Protein AF-A0A2X4TE76-F1 (afdb_monomer)

InterPro domains:
  IPR057338 Smf/DprA, SAM domain [PF25317] (1-65)

Foldseek 3Di:
DALLLQVVLLVQLPPDDDPLSVQLSVQVNPDPDDDLVSSVVSPDDSSSSCSSVPPDVVVVVVVVVVD

Organism: NCBI:txid59203

pLDDT: mean 89.33, std 5.67, range [60.62, 94.56]

Solvent-accessible surface area (backbone atoms only — not comparable to full-atom values): 3975 Å² total; per-residue (Å²): 122,53,67,67,55,52,52,54,32,52,61,68,43,48,101,62,60,71,66,63,41,52,52,28,49,59,55,55,64,73,42,90,68,87,50,66,66,59,35,40,75,47,68,38,51,75,69,43,34,47,47,39,70,63,58,52,66,67,60,52,52,52,53,62,73,77,106

Nearest PDB structures (foldseek):
  8cmr-assembly1_C  TM=3.176E-01  e=8.913E+00  Simkania negevensis Z

Radius of gyration: 11.12 Å; Cα contacts (8 Å, |Δi|>4): 50; chains: 1; bounding box: 27×21×25 Å

Mean predicted aligned error: 3.69 Å

Secondary structure (DSSP, 8-state):
--HHHHHHHHHHH-S--HHHHHHHHHHHHT-SS--HHHHHHTT--HHHHHHHHHS-HHHHHHHHHH-

Sequence (67 aa):
MTRTEIWLRLMYVGDLYGEAMLNMANSLICQPQINRAHLQDAGLTARQAERFLQLPVSVLEETLRLA

Structure (mmCIF, N/CA/C/O backbone):
data_AF-A0A2X4TE76-F1
#
_entry.id   AF-A0A2X4TE76-F1
#
loop_
_atom_site.group_PDB
_atom_site.id
_atom_site.type_symbol
_atom_site.label_atom_id
_atom_site.label_alt_id
_atom_site.label_comp_id
_atom_site.label_asym_id
_atom_site.label_entity_id
_atom_site.label_seq_id
_atom_site.pdbx_PDB_ins_code
_atom_site.Cartn_x
_atom_site.Cartn_y
_atom_site.Cartn_z
_atom_site.occupancy
_atom_site.B_iso_or_equiv
_atom_site.auth_seq_id
_atom_site.auth_comp_id
_atom_site.auth_asym_id
_atom_site.auth_atom_id
_atom_site.pdbx_PDB_model_num
ATOM 1 N N . MET A 1 1 ? 6.547 6.796 6.128 1.00 87.50 1 MET A N 1
ATOM 2 C CA . MET A 1 1 ? 6.524 6.799 4.648 1.00 87.50 1 MET A CA 1
ATOM 3 C C . MET A 1 1 ? 6.163 8.196 4.184 1.00 87.50 1 MET A C 1
ATOM 5 O O . MET A 1 1 ? 5.387 8.853 4.871 1.00 87.50 1 MET A O 1
ATOM 9 N N . THR A 1 2 ? 6.736 8.682 3.083 1.00 89.06 2 THR A N 1
ATOM 10 C CA . THR A 1 2 ? 6.385 10.016 2.555 1.00 89.06 2 THR A CA 1
ATOM 11 C C . THR A 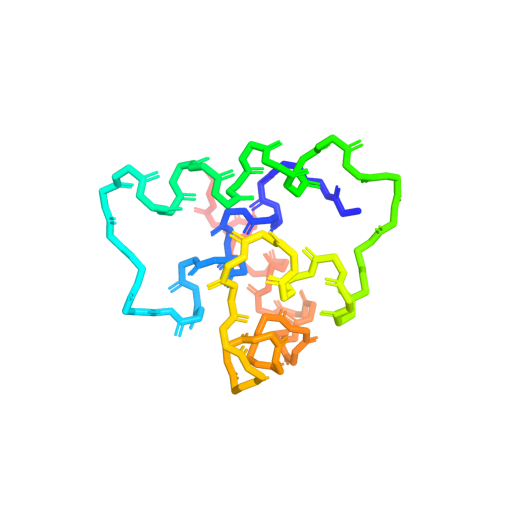1 2 ? 5.052 9.976 1.801 1.00 89.06 2 THR A C 1
ATOM 13 O O . THR A 1 2 ? 4.602 8.912 1.376 1.00 89.06 2 THR A O 1
ATOM 16 N N . ARG A 1 3 ? 4.415 11.139 1.588 1.00 90.62 3 ARG A N 1
ATOM 17 C CA . ARG A 1 3 ? 3.177 11.241 0.791 1.00 90.62 3 ARG A CA 1
ATOM 18 C C . ARG A 1 3 ? 3.345 10.620 -0.601 1.00 90.62 3 ARG A C 1
ATOM 20 O O . ARG A 1 3 ? 2.480 9.868 -1.037 1.00 90.62 3 ARG A O 1
ATOM 27 N N . THR A 1 4 ? 4.450 10.920 -1.280 1.00 90.88 4 THR A N 1
ATOM 28 C CA . THR A 1 4 ? 4.733 10.400 -2.624 1.00 90.88 4 THR A CA 1
ATOM 29 C C . THR A 1 4 ? 4.939 8.890 -2.605 1.00 90.88 4 THR A C 1
ATOM 31 O O . THR A 1 4 ? 4.383 8.191 -3.444 1.00 90.88 4 THR A O 1
ATOM 34 N N . GLU A 1 5 ? 5.658 8.365 -1.609 1.00 90.81 5 GLU A N 1
ATOM 35 C CA . GLU A 1 5 ? 5.852 6.922 -1.446 1.00 90.81 5 GLU A CA 1
ATOM 36 C C . GLU A 1 5 ? 4.518 6.178 -1.281 1.00 90.81 5 GLU A C 1
ATOM 38 O O . GLU A 1 5 ? 4.315 5.132 -1.895 1.00 90.81 5 GLU A O 1
ATOM 43 N N . ILE A 1 6 ? 3.586 6.731 -0.498 1.00 92.75 6 ILE A N 1
ATOM 44 C CA . ILE A 1 6 ? 2.248 6.153 -0.311 1.00 92.75 6 ILE A CA 1
ATOM 45 C C . ILE A 1 6 ? 1.506 6.086 -1.648 1.00 92.75 6 ILE A C 1
ATOM 47 O O . ILE A 1 6 ? 0.968 5.035 -1.991 1.00 92.75 6 ILE A O 1
ATOM 51 N N . TRP A 1 7 ? 1.519 7.167 -2.431 1.00 92.44 7 TRP A N 1
ATOM 52 C CA . TRP A 1 7 ? 0.888 7.190 -3.752 1.00 92.44 7 TRP A CA 1
ATOM 53 C C . TRP A 1 7 ? 1.498 6.171 -4.716 1.00 92.44 7 TRP A C 1
ATOM 55 O O . TRP A 1 7 ? 0.757 5.440 -5.370 1.00 92.44 7 TRP A O 1
ATOM 65 N N . LEU A 1 8 ? 2.827 6.066 -4.765 1.00 91.88 8 LEU A N 1
ATOM 66 C CA . LEU A 1 8 ? 3.519 5.076 -5.595 1.00 91.88 8 LEU A CA 1
ATOM 67 C C . LEU A 1 8 ? 3.148 3.642 -5.195 1.00 91.88 8 LEU A C 1
ATOM 69 O O . LEU A 1 8 ? 2.825 2.820 -6.053 1.00 91.88 8 LEU A O 1
ATOM 73 N N . ARG A 1 9 ? 3.124 3.350 -3.889 1.00 93.00 9 ARG A N 1
ATOM 74 C CA . ARG A 1 9 ? 2.704 2.041 -3.375 1.00 93.00 9 ARG A CA 1
ATOM 75 C C . ARG A 1 9 ? 1.240 1.740 -3.705 1.00 93.00 9 ARG A C 1
ATOM 77 O O . ARG A 1 9 ? 0.952 0.623 -4.121 1.00 93.00 9 ARG A O 1
ATOM 84 N N . LEU A 1 10 ? 0.325 2.707 -3.587 1.00 93.38 10 LEU A N 1
ATOM 85 C CA . LEU A 1 10 ? -1.086 2.525 -3.963 1.00 93.38 10 LEU A CA 1
ATOM 86 C C . LEU A 1 10 ? -1.258 2.279 -5.468 1.00 93.38 10 LEU A C 1
ATOM 88 O O . LEU A 1 10 ? -2.024 1.401 -5.853 1.00 93.38 10 LEU A O 1
ATOM 92 N N . MET A 1 11 ? -0.520 2.996 -6.320 1.00 90.94 11 MET A N 1
ATOM 93 C CA . MET A 1 11 ? -0.536 2.749 -7.768 1.00 90.94 11 MET A CA 1
ATOM 94 C C . MET A 1 11 ? -0.018 1.347 -8.110 1.00 90.94 11 MET A C 1
ATOM 96 O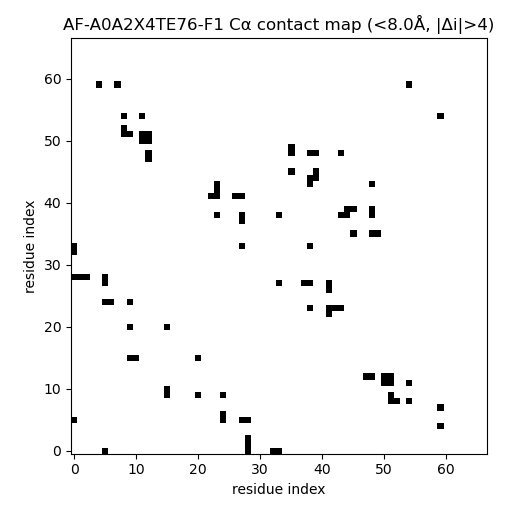 O . MET A 1 11 ? -0.576 0.679 -8.976 1.00 90.94 11 MET A O 1
ATOM 100 N N . TYR A 1 12 ? 1.002 0.868 -7.394 1.00 90.75 12 TYR A N 1
ATOM 101 C CA . TYR A 1 12 ? 1.559 -0.472 -7.590 1.00 90.75 12 TYR A CA 1
ATOM 102 C C . TYR A 1 12 ? 0.626 -1.611 -7.146 1.00 90.75 12 TYR A C 1
ATOM 104 O O . TYR A 1 12 ? 0.612 -2.691 -7.750 1.00 90.75 12 TYR A O 1
ATOM 112 N N . VAL A 1 13 ? -0.165 -1.388 -6.090 1.00 91.81 13 VAL A N 1
ATOM 113 C CA . VAL A 1 13 ? -1.196 -2.343 -5.651 1.00 91.81 13 VAL A CA 1
ATOM 114 C C . VAL A 1 13 ? -2.164 -2.652 -6.796 1.00 91.81 13 VAL A C 1
ATOM 116 O O . VAL A 1 13 ? -2.533 -3.816 -6.960 1.00 91.81 13 VAL A O 1
ATOM 119 N N . GLY A 1 14 ? -2.494 -1.651 -7.621 1.00 82.25 14 GLY A N 1
ATOM 120 C CA . GLY A 1 14 ? -3.434 -1.787 -8.731 1.00 82.25 14 GLY A CA 1
ATOM 121 C C . GLY A 1 14 ? -4.871 -2.008 -8.256 1.00 82.25 14 GLY A C 1
ATOM 122 O O . GLY A 1 14 ? -5.127 -2.191 -7.067 1.00 82.25 14 GLY A O 1
ATOM 123 N N . ASP A 1 15 ? -5.825 -1.968 -9.185 1.00 84.81 15 ASP A N 1
ATOM 124 C CA . ASP A 1 15 ? -7.256 -2.168 -8.903 1.00 84.81 15 ASP A CA 1
ATOM 125 C C . ASP A 1 15 ? -7.850 -1.190 -7.862 1.00 84.81 15 ASP A C 1
ATOM 127 O O . ASP A 1 15 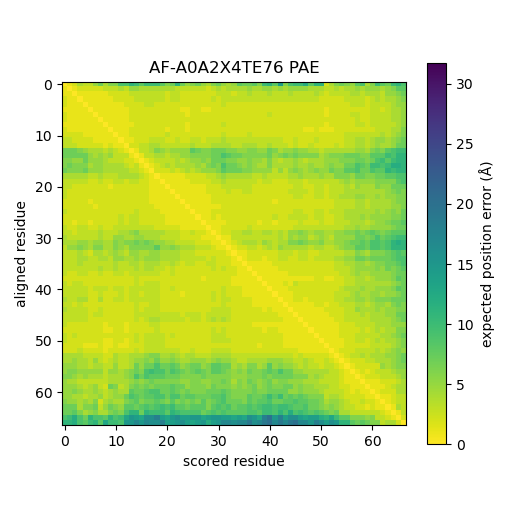? -8.876 -1.463 -7.239 1.00 84.81 15 ASP A O 1
ATOM 131 N N . LEU A 1 16 ? -7.201 -0.037 -7.665 1.00 87.69 16 LEU A N 1
ATOM 132 C CA . LEU A 1 16 ? -7.662 1.066 -6.826 1.00 87.69 16 LEU A CA 1
ATOM 133 C C . LEU A 1 16 ? -7.984 2.251 -7.734 1.00 87.69 16 LEU A C 1
ATOM 135 O O . LEU A 1 16 ? -7.109 2.743 -8.444 1.00 87.69 16 LEU A O 1
ATOM 139 N N . TYR A 1 17 ? -9.233 2.714 -7.711 1.00 85.50 17 TYR A N 1
ATOM 140 C CA . TYR A 1 17 ? -9.699 3.771 -8.608 1.00 85.50 17 TYR A CA 1
ATOM 141 C C . TYR A 1 17 ? -10.574 4.791 -7.882 1.00 85.50 17 TYR A C 1
ATOM 143 O O . TYR A 1 17 ? -11.256 4.474 -6.905 1.00 85.50 17 TYR A O 1
ATOM 151 N N . GLY A 1 18 ? -10.567 6.020 -8.401 1.00 88.38 18 GLY A N 1
ATOM 152 C CA . GLY A 1 18 ? -11.460 7.093 -7.969 1.00 88.38 18 GLY A CA 1
ATOM 153 C C . GLY A 1 18 ? -11.329 7.447 -6.486 1.00 88.38 18 GLY A C 1
ATOM 154 O O . GLY A 1 18 ? -10.234 7.475 -5.921 1.00 88.38 18 GLY A O 1
ATOM 155 N N . GLU A 1 19 ? -12.468 7.725 -5.852 1.00 90.75 19 GLU A N 1
ATOM 156 C CA . GLU A 1 19 ? -12.530 8.189 -4.462 1.00 90.75 19 GLU A CA 1
ATOM 157 C C . GLU A 1 19 ? -12.001 7.172 -3.450 1.00 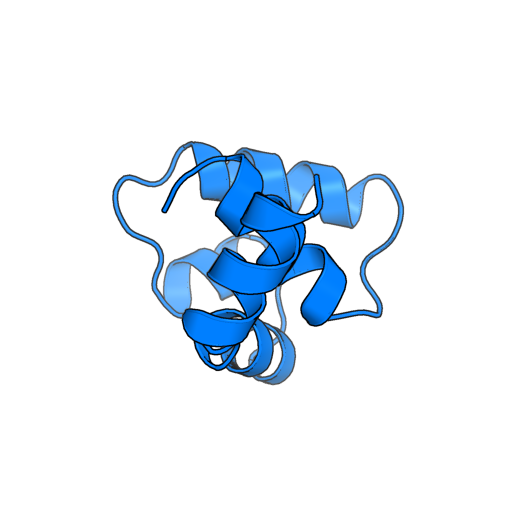90.75 19 GLU A C 1
ATOM 159 O O . GLU A 1 19 ? -11.420 7.566 -2.442 1.00 90.75 19 GLU A O 1
ATOM 164 N N . ALA A 1 20 ? -12.134 5.870 -3.718 1.00 88.81 20 ALA A N 1
ATOM 165 C CA . ALA A 1 20 ? -11.638 4.837 -2.812 1.00 88.81 20 ALA A CA 1
ATOM 166 C C . ALA A 1 20 ? -10.118 4.955 -2.617 1.00 88.81 20 ALA A C 1
ATOM 168 O O . ALA A 1 20 ? -9.629 4.941 -1.488 1.00 88.81 20 ALA A O 1
ATOM 169 N N . MET A 1 21 ? -9.379 5.164 -3.710 1.00 92.50 21 MET A N 1
ATOM 170 C CA . MET A 1 21 ? -7.929 5.350 -3.663 1.00 92.50 21 MET A CA 1
ATOM 171 C C . MET A 1 21 ? -7.541 6.651 -2.946 1.00 92.50 21 MET A C 1
ATOM 173 O O . MET A 1 21 ? -6.597 6.660 -2.157 1.00 92.50 21 MET A O 1
ATOM 177 N N . LEU A 1 22 ? -8.282 7.741 -3.182 1.00 92.88 22 LEU A N 1
ATOM 178 C CA . LEU A 1 22 ? -8.065 9.027 -2.509 1.00 92.88 22 LEU A CA 1
ATOM 179 C C . LEU A 1 22 ? -8.292 8.925 -0.996 1.00 92.88 22 LEU A C 1
ATOM 181 O O . LEU A 1 22 ? -7.479 9.419 -0.215 1.00 92.88 22 LEU A O 1
ATOM 185 N N . ASN A 1 23 ? -9.362 8.249 -0.577 1.00 93.06 23 ASN A N 1
ATOM 186 C CA . ASN A 1 23 ? -9.685 8.041 0.833 1.00 93.06 23 ASN A CA 1
ATOM 187 C C . ASN A 1 23 ? -8.625 7.180 1.528 1.00 93.06 23 ASN A C 1
ATOM 189 O O . ASN A 1 23 ? -8.164 7.537 2.613 1.00 93.06 23 ASN A O 1
ATOM 193 N N . MET A 1 24 ? -8.169 6.107 0.871 1.00 93.88 24 MET A N 1
ATOM 194 C CA . MET A 1 24 ? -7.052 5.289 1.352 1.00 93.88 24 MET A CA 1
ATOM 195 C C . MET A 1 24 ? -5.780 6.124 1.516 1.00 93.88 24 MET A C 1
ATOM 197 O O . MET A 1 24 ? -5.157 6.093 2.575 1.00 93.88 24 MET A O 1
ATOM 201 N N . ALA A 1 25 ? -5.411 6.911 0.501 1.00 93.81 25 ALA A N 1
ATOM 202 C CA . ALA A 1 25 ? -4.223 7.756 0.551 1.00 93.81 25 ALA A CA 1
ATOM 203 C C . ALA A 1 25 ? -4.298 8.763 1.705 1.00 93.81 25 ALA A C 1
ATOM 205 O O . ALA A 1 25 ? -3.363 8.851 2.499 1.00 93.81 25 ALA A O 1
ATOM 206 N N . ASN A 1 26 ? -5.417 9.477 1.843 1.00 93.38 26 ASN A N 1
ATOM 207 C CA . ASN A 1 26 ? -5.614 10.456 2.912 1.00 93.38 26 ASN A CA 1
ATOM 208 C C . ASN A 1 26 ? -5.550 9.818 4.304 1.00 93.38 26 ASN A C 1
ATOM 210 O O . ASN A 1 26 ? -4.896 10.369 5.187 1.00 93.38 26 ASN A O 1
ATOM 214 N N . SER A 1 27 ? -6.164 8.645 4.488 1.00 92.75 27 SER A N 1
ATOM 215 C CA . SER A 1 27 ? -6.098 7.908 5.755 1.00 92.75 27 SER A CA 1
ATOM 216 C C . SER A 1 27 ? -4.657 7.524 6.108 1.00 92.75 27 SER A C 1
ATOM 218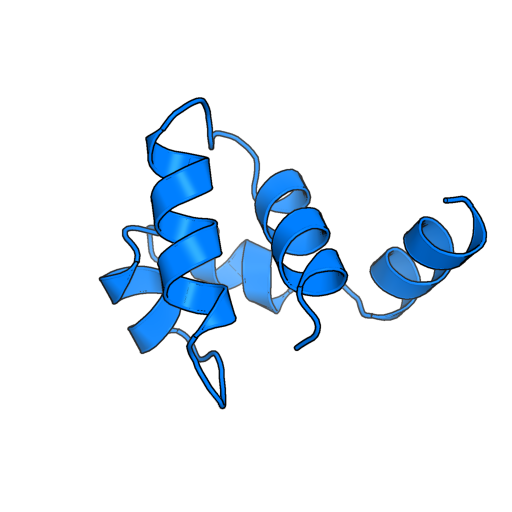 O O . SER A 1 27 ? -4.205 7.749 7.231 1.00 92.75 27 SER A O 1
ATOM 220 N N . LEU A 1 28 ? -3.897 7.021 5.129 1.00 94.00 28 LEU A N 1
ATOM 221 C CA . LEU A 1 28 ? -2.527 6.542 5.322 1.00 94.00 28 LEU A CA 1
ATOM 222 C C . LEU A 1 28 ? -1.502 7.670 5.501 1.00 94.00 28 LEU A C 1
ATOM 224 O O . LEU A 1 28 ? -0.555 7.506 6.265 1.00 94.00 28 LEU A O 1
ATOM 228 N N . ILE A 1 29 ? -1.680 8.816 4.837 1.00 93.06 29 ILE A N 1
ATOM 229 C CA . ILE A 1 29 ? -0.778 9.980 4.948 1.00 93.06 29 ILE A CA 1
ATOM 230 C C . ILE A 1 29 ? -0.752 10.539 6.377 1.00 93.06 29 ILE A C 1
ATOM 232 O O . ILE A 1 29 ? 0.272 11.068 6.807 1.00 93.06 29 ILE A O 1
ATOM 236 N N . CYS A 1 30 ? -1.853 10.407 7.117 1.00 89.00 30 CYS A N 1
ATOM 237 C CA . CYS A 1 30 ? -1.950 10.851 8.506 1.00 89.00 30 CYS A CA 1
ATOM 238 C C . CYS A 1 30 ? -1.312 9.873 9.508 1.00 89.00 30 CYS A C 1
ATOM 240 O O . CYS A 1 30 ? -1.193 10.211 10.685 1.00 89.00 30 CYS A O 1
ATOM 242 N N . GLN A 1 31 ? -0.906 8.673 9.075 1.00 88.94 31 GLN A N 1
ATOM 243 C CA . GLN A 1 31 ? -0.361 7.661 9.974 1.00 88.94 31 GLN A CA 1
ATOM 244 C C . GLN A 1 31 ? 1.146 7.859 10.198 1.00 88.94 31 GLN A C 1
ATOM 246 O O . GLN A 1 31 ? 1.914 7.889 9.232 1.00 88.94 31 GLN A O 1
ATOM 251 N N . PRO A 1 32 ? 1.617 7.904 11.460 1.00 84.69 32 PRO A N 1
ATOM 252 C CA . PRO A 1 32 ? 3.048 8.012 11.756 1.00 84.69 32 PRO A CA 1
ATOM 253 C C . PRO A 1 32 ? 3.819 6.755 11.322 1.00 84.69 32 PRO A C 1
ATOM 255 O O . PRO A 1 32 ? 4.995 6.821 10.966 1.00 84.69 32 PRO A O 1
ATOM 258 N N . GLN A 1 33 ? 3.142 5.606 11.318 1.00 87.31 33 GLN A N 1
ATOM 259 C CA . GLN A 1 33 ? 3.657 4.319 10.867 1.00 87.31 33 GLN A CA 1
ATOM 260 C C . GLN A 1 33 ? 2.553 3.556 10.140 1.00 87.31 33 GLN A C 1
ATOM 262 O O . GLN A 1 33 ? 1.401 3.568 10.565 1.00 87.31 33 GLN A O 1
ATOM 267 N N . ILE A 1 34 ? 2.893 2.865 9.055 1.00 91.19 34 ILE A N 1
ATOM 268 C CA . ILE A 1 34 ? 1.937 2.078 8.271 1.00 91.19 34 ILE A CA 1
ATOM 269 C C . ILE A 1 34 ? 2.278 0.602 8.461 1.00 91.19 34 ILE A C 1
ATOM 271 O O . ILE A 1 34 ? 3.387 0.170 8.152 1.00 91.19 34 ILE A O 1
ATOM 275 N N . ASN A 1 35 ? 1.322 -0.164 8.982 1.00 90.50 35 ASN A N 1
ATOM 276 C CA . ASN A 1 35 ? 1.401 -1.615 9.128 1.00 90.50 35 ASN A CA 1
ATOM 277 C C . ASN A 1 35 ? 0.194 -2.267 8.424 1.00 90.50 35 ASN A C 1
ATOM 279 O O . ASN A 1 35 ? -0.665 -1.573 7.879 1.00 90.50 35 ASN A O 1
ATOM 283 N N . ARG A 1 36 ? 0.117 -3.605 8.426 1.00 91.88 36 ARG A N 1
ATOM 284 C CA . ARG A 1 36 ? -1.005 -4.323 7.791 1.00 91.88 36 ARG A CA 1
ATOM 285 C C . ARG A 1 36 ? -2.375 -3.915 8.345 1.00 91.88 36 ARG A C 1
ATOM 287 O O . ARG A 1 36 ? -3.304 -3.823 7.553 1.00 91.88 36 ARG A O 1
ATOM 294 N N . ALA A 1 37 ? -2.491 -3.654 9.649 1.00 91.44 37 ALA A N 1
ATOM 295 C CA . ALA A 1 37 ? -3.758 -3.253 10.261 1.00 91.44 37 ALA A CA 1
ATOM 296 C C . ALA A 1 37 ? -4.227 -1.896 9.719 1.00 91.44 37 ALA A C 1
ATOM 298 O O . ALA A 1 37 ? -5.337 -1.799 9.21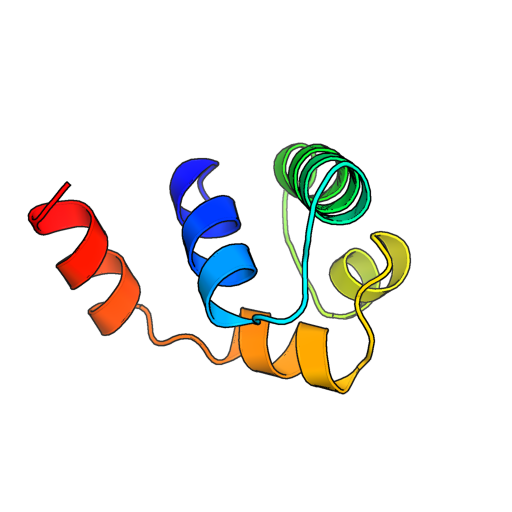8 1.00 91.44 37 ALA A O 1
ATOM 299 N N . HIS A 1 38 ? -3.343 -0.894 9.663 1.00 93.69 38 HIS A N 1
ATOM 300 C CA . HIS A 1 38 ? -3.688 0.422 9.109 1.00 93.69 38 HIS A CA 1
ATOM 301 C C . HIS A 1 38 ? -4.105 0.357 7.631 1.00 93.69 38 HIS A C 1
ATOM 303 O O . HIS A 1 38 ? -4.959 1.120 7.190 1.00 93.69 38 HIS A O 1
ATOM 309 N N . LEU A 1 39 ? -3.510 -0.553 6.852 1.00 94.19 39 LEU A N 1
ATOM 310 C CA . LEU A 1 39 ? -3.887 -0.765 5.451 1.00 94.19 39 LEU A CA 1
ATOM 311 C C . LEU A 1 39 ? -5.287 -1.382 5.337 1.00 94.19 39 LEU A C 1
ATOM 313 O O . LEU A 1 39 ? -6.076 -0.959 4.496 1.00 94.19 39 LEU A O 1
ATOM 317 N N . GLN A 1 40 ? -5.608 -2.347 6.195 1.00 93.25 40 GLN A N 1
ATOM 318 C CA . GLN A 1 40 ? -6.933 -2.968 6.239 1.00 93.25 40 GLN A CA 1
ATOM 319 C C . GLN A 1 40 ? -8.006 -1.991 6.723 1.00 93.25 40 GLN A C 1
ATOM 321 O O . GLN A 1 40 ? -9.065 -1.913 6.106 1.00 93.25 40 GLN A O 1
ATOM 326 N N . ASP A 1 41 ? -7.698 -1.178 7.735 1.00 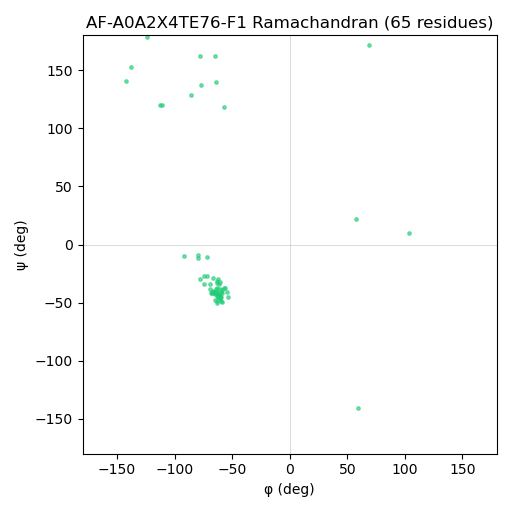93.12 41 ASP A N 1
ATOM 327 C CA . ASP A 1 41 ? -8.581 -0.118 8.234 1.00 93.12 41 ASP A CA 1
ATOM 328 C C . ASP A 1 41 ? -8.847 0.954 7.168 1.00 93.12 41 ASP A C 1
ATOM 330 O O . ASP A 1 41 ? -9.943 1.505 7.086 1.00 93.12 41 ASP A O 1
ATOM 334 N N . ALA A 1 42 ? -7.865 1.227 6.302 1.00 92.00 42 ALA A N 1
ATOM 335 C CA . ALA A 1 42 ? -8.035 2.110 5.151 1.00 92.00 42 ALA A CA 1
ATOM 336 C C . ALA A 1 42 ? -8.894 1.490 4.028 1.00 92.00 42 ALA A C 1
ATOM 338 O O . ALA A 1 42 ? -9.289 2.202 3.106 1.00 92.00 42 ALA A O 1
ATOM 339 N N . GLY A 1 43 ? -9.197 0.189 4.096 1.00 92.25 43 GLY A N 1
ATOM 340 C CA . GLY A 1 43 ? -10.035 -0.527 3.133 1.00 92.25 43 GLY A CA 1
ATOM 341 C C . GLY A 1 43 ? -9.272 -1.415 2.149 1.00 92.25 43 GLY A C 1
ATOM 342 O O . GLY A 1 43 ? -9.872 -1.902 1.190 1.00 92.25 43 GLY A O 1
ATOM 343 N N . LEU A 1 44 ? -7.969 -1.648 2.348 1.00 93.94 44 LEU A N 1
ATOM 344 C CA . LEU A 1 44 ? -7.223 -2.607 1.532 1.00 93.94 44 LEU A CA 1
ATOM 345 C C . LEU A 1 44 ? -7.539 -4.041 1.975 1.00 93.94 44 LEU A C 1
ATOM 347 O O . LEU A 1 44 ? -7.513 -4.384 3.156 1.00 93.94 44 LEU A O 1
ATOM 351 N N . THR A 1 45 ? -7.736 -4.932 1.008 1.00 93.88 45 THR A N 1
ATOM 352 C CA . THR A 1 45 ? -7.761 -6.377 1.275 1.00 93.88 45 THR A CA 1
ATOM 353 C C . THR A 1 45 ? -6.3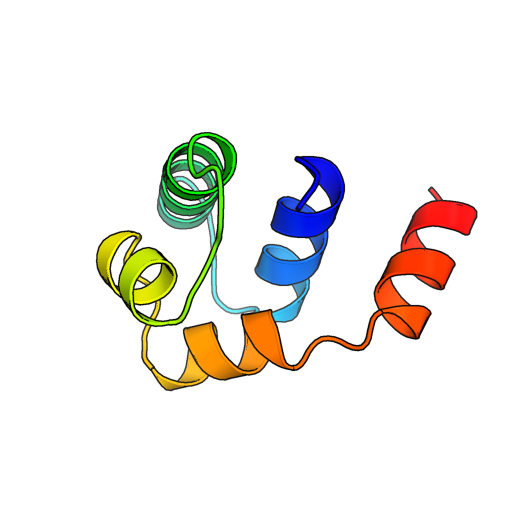97 -6.873 1.768 1.00 93.88 45 THR A C 1
ATOM 355 O O . THR A 1 45 ? -5.364 -6.248 1.523 1.00 93.88 45 THR A O 1
ATOM 358 N N . ALA A 1 46 ? -6.349 -8.053 2.396 1.00 92.81 46 ALA A N 1
ATOM 359 C CA . ALA A 1 46 ? -5.088 -8.648 2.857 1.00 92.81 46 ALA A CA 1
ATOM 360 C C . ALA A 1 46 ? -4.038 -8.780 1.732 1.00 92.81 46 ALA A C 1
ATOM 362 O O . ALA A 1 46 ? -2.869 -8.452 1.931 1.00 92.81 46 ALA A O 1
ATOM 363 N N . ARG A 1 47 ? -4.473 -9.173 0.527 1.00 92.56 47 ARG A N 1
ATOM 364 C CA . ARG A 1 47 ? -3.606 -9.287 -0.656 1.00 92.56 47 ARG A CA 1
ATOM 365 C C . ARG A 1 47 ? -3.086 -7.926 -1.125 1.00 92.56 47 ARG A C 1
ATOM 367 O O . ARG A 1 47 ? -1.924 -7.808 -1.506 1.00 92.56 47 ARG A O 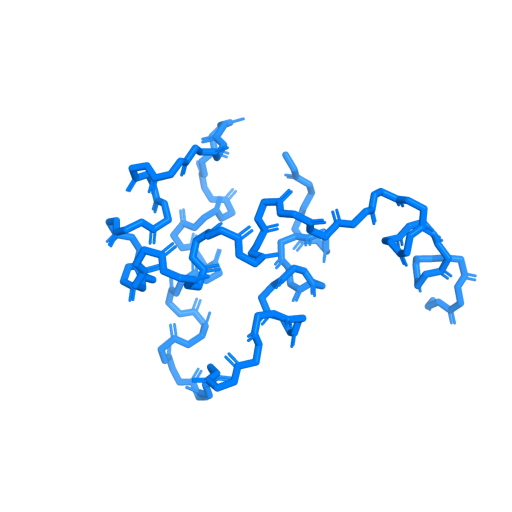1
ATOM 374 N N . GLN A 1 48 ? -3.931 -6.897 -1.107 1.00 93.88 48 GLN A N 1
ATOM 375 C CA . GLN A 1 48 ? -3.529 -5.534 -1.465 1.00 93.88 48 GLN A CA 1
ATOM 376 C C . GLN A 1 48 ? -2.555 -4.953 -0.436 1.00 93.88 48 GLN A C 1
ATOM 378 O O . GLN A 1 48 ? -1.542 -4.375 -0.820 1.00 93.88 48 GLN A O 1
ATOM 383 N N . ALA A 1 49 ? -2.805 -5.172 0.856 1.00 94.56 49 ALA A N 1
ATOM 384 C CA . ALA A 1 49 ? -1.900 -4.765 1.924 1.00 94.56 49 ALA A CA 1
ATOM 385 C C . ALA A 1 49 ? -0.523 -5.443 1.796 1.00 94.56 49 ALA A C 1
ATOM 387 O O . ALA A 1 49 ? 0.506 -4.805 2.008 1.00 94.56 49 ALA A O 1
ATOM 388 N N . GLU A 1 50 ? -0.479 -6.714 1.391 1.00 93.62 50 GLU A N 1
ATOM 389 C CA . GLU A 1 50 ? 0.781 -7.397 1.087 1.00 93.62 50 GLU A CA 1
ATOM 390 C C . GLU A 1 50 ? 1.525 -6.773 -0.082 1.00 93.62 50 GLU A C 1
ATOM 392 O O . GLU A 1 50 ? 2.694 -6.430 0.074 1.00 93.62 50 GLU A O 1
ATOM 397 N N . ARG A 1 51 ? 0.856 -6.551 -1.217 1.00 92.88 51 ARG A N 1
ATOM 398 C CA . ARG A 1 51 ? 1.478 -5.902 -2.383 1.00 92.88 51 ARG A CA 1
ATOM 399 C C . ARG A 1 51 ? 2.000 -4.505 -2.048 1.00 92.88 51 ARG A C 1
ATOM 401 O O . ARG A 1 51 ? 3.089 -4.143 -2.485 1.00 92.88 51 ARG A O 1
ATOM 408 N N . PHE A 1 52 ? 1.261 -3.749 -1.236 1.00 93.94 52 PHE A N 1
ATOM 409 C CA . PHE A 1 52 ? 1.664 -2.423 -0.767 1.00 93.94 52 PHE A CA 1
ATOM 410 C C . PHE A 1 52 ? 2.985 -2.473 0.014 1.00 93.94 52 PHE A C 1
ATOM 412 O O . PHE A 1 52 ? 3.879 -1.651 -0.203 1.00 93.94 52 PHE A O 1
ATOM 419 N N . LEU A 1 53 ? 3.120 -3.444 0.923 1.00 91.69 53 LEU A N 1
ATOM 420 C CA . LEU A 1 53 ? 4.305 -3.606 1.768 1.00 91.69 53 LEU A CA 1
ATOM 421 C C . LEU A 1 53 ? 5.479 -4.259 1.024 1.00 91.69 53 LEU A C 1
ATOM 423 O O . LEU A 1 53 ? 6.628 -3.962 1.337 1.00 91.69 53 LEU A O 1
ATOM 427 N N . GLN A 1 54 ? 5.199 -5.111 0.035 1.00 91.25 54 GLN A N 1
ATOM 428 C CA . GLN A 1 54 ? 6.200 -5.840 -0.749 1.00 91.25 54 GLN A CA 1
ATOM 429 C C . GLN A 1 54 ? 6.855 -5.013 -1.859 1.00 91.25 54 GLN A C 1
ATOM 431 O O . GLN A 1 54 ? 7.850 -5.477 -2.414 1.00 91.25 54 GLN A O 1
ATOM 436 N N . LEU A 1 55 ? 6.342 -3.819 -2.191 1.00 87.75 55 LEU A N 1
ATOM 437 C CA . LEU A 1 55 ? 6.986 -2.962 -3.189 1.00 87.75 55 LEU A CA 1
ATOM 438 C C . LEU A 1 55 ? 8.443 -2.672 -2.767 1.00 87.75 55 LEU A C 1
ATOM 440 O O . LEU A 1 55 ? 8.647 -2.058 -1.709 1.00 87.75 55 LEU A O 1
ATOM 444 N N . PRO A 1 56 ? 9.449 -3.086 -3.565 1.00 85.94 56 PRO A N 1
ATOM 445 C CA . PRO A 1 56 ? 10.845 -2.875 -3.219 1.00 85.94 56 PRO A CA 1
ATOM 446 C C . PRO A 1 56 ? 11.183 -1.388 -3.170 1.00 85.94 56 PRO A C 1
ATOM 448 O O . PRO A 1 56 ? 10.783 -0.615 -4.042 1.00 85.94 56 PRO A O 1
ATOM 451 N N . VAL A 1 57 ? 11.989 -0.998 -2.183 1.00 82.12 57 VAL A N 1
ATOM 452 C CA . VAL A 1 57 ? 12.464 0.387 -2.049 1.00 82.12 57 VAL A CA 1
ATOM 453 C C . VAL A 1 57 ? 13.268 0.819 -3.279 1.00 82.12 57 VAL A C 1
ATOM 455 O O . VAL A 1 57 ? 13.143 1.959 -3.701 1.00 82.12 57 VAL A O 1
ATOM 458 N N . SER A 1 58 ? 13.994 -0.095 -3.930 1.00 83.88 58 SER A N 1
ATOM 459 C CA . SER A 1 58 ? 14.719 0.195 -5.174 1.00 83.88 58 SER A CA 1
ATOM 460 C C . SER A 1 58 ? 13.805 0.671 -6.308 1.00 83.88 58 SER A C 1
ATOM 462 O O . SER A 1 58 ? 14.150 1.616 -7.008 1.00 83.88 58 SER A O 1
ATOM 464 N N . VAL A 1 59 ? 12.620 0.067 -6.455 1.00 82.56 59 VAL A N 1
ATOM 465 C CA . VAL A 1 59 ? 11.623 0.460 -7.467 1.00 82.56 59 VAL A CA 1
ATOM 466 C C . VAL A 1 59 ? 11.024 1.826 -7.126 1.00 82.56 59 VAL A C 1
ATOM 468 O O . VAL A 1 59 ? 10.802 2.653 -8.010 1.00 82.56 59 VAL A O 1
ATOM 471 N N . LEU A 1 60 ? 10.796 2.092 -5.836 1.00 85.31 60 LEU A N 1
ATOM 472 C CA . LEU A 1 60 ? 10.352 3.403 -5.360 1.00 85.31 60 LEU A CA 1
ATOM 473 C C . LEU A 1 60 ? 11.391 4.487 -5.648 1.00 85.31 60 LEU A C 1
ATOM 475 O O . LEU A 1 60 ? 11.045 5.526 -6.197 1.00 85.31 60 LEU A O 1
ATOM 479 N N . GLU A 1 61 ? 12.655 4.243 -5.311 1.00 84.56 61 GLU A N 1
ATOM 480 C CA . GLU A 1 61 ? 13.757 5.175 -5.549 1.00 84.56 61 GLU A CA 1
ATOM 481 C C . GLU A 1 61 ? 13.982 5.441 -7.036 1.00 84.56 61 GLU A C 1
ATOM 483 O O . GLU A 1 61 ? 14.208 6.584 -7.424 1.00 84.56 61 GLU A O 1
ATOM 488 N N . GLU A 1 62 ? 13.901 4.411 -7.878 1.00 85.56 62 GLU A N 1
ATOM 489 C CA . GLU A 1 62 ? 14.004 4.560 -9.328 1.00 85.56 62 GLU A CA 1
ATOM 490 C C . GLU A 1 62 ? 12.864 5.422 -9.879 1.00 85.56 62 GLU A C 1
ATOM 492 O O . GLU A 1 62 ? 13.114 6.378 -10.611 1.00 85.56 62 GLU A O 1
ATOM 497 N N . THR A 1 63 ? 11.628 5.170 -9.440 1.00 82.56 63 THR A N 1
ATOM 498 C CA . THR A 1 63 ? 10.469 5.980 -9.843 1.00 82.56 63 THR A CA 1
ATOM 499 C C . THR A 1 63 ? 10.589 7.427 -9.357 1.00 82.56 63 THR A C 1
ATOM 501 O O . THR A 1 63 ? 10.244 8.349 -10.086 1.00 82.56 63 THR A O 1
ATOM 504 N N . LEU A 1 64 ? 11.114 7.645 -8.148 1.00 79.88 64 LEU A N 1
ATOM 505 C CA . LEU A 1 64 ? 11.335 8.980 -7.585 1.00 79.88 64 LEU A CA 1
ATOM 506 C C . LEU A 1 64 ? 12.491 9.739 -8.249 1.00 79.88 64 LEU A C 1
ATOM 508 O O . LEU A 1 64 ? 12.473 10.962 -8.231 1.00 79.88 64 LEU A O 1
ATOM 512 N N . ARG A 1 65 ? 13.495 9.056 -8.816 1.00 80.94 65 ARG A N 1
ATOM 513 C CA . ARG A 1 65 ? 14.555 9.711 -9.609 1.00 80.94 65 ARG A CA 1
ATOM 514 C C . ARG A 1 65 ? 14.076 10.154 -10.988 1.00 80.94 65 ARG A C 1
ATOM 516 O O . ARG A 1 65 ? 14.687 11.043 -11.570 1.00 80.94 65 ARG A O 1
ATOM 523 N N . LEU A 1 66 ? 13.066 9.476 -11.529 1.00 71.62 66 LEU A N 1
ATOM 524 C CA . LEU A 1 66 ? 12.522 9.728 -12.865 1.00 71.62 66 LEU A CA 1
ATOM 525 C C . LEU A 1 66 ? 11.348 10.724 -12.868 1.00 71.62 66 LEU A C 1
ATOM 527 O O . LEU A 1 66 ? 10.925 11.131 -13.949 1.00 71.62 66 LEU A O 1
ATOM 531 N N . ALA A 1 67 ? 10.823 11.082 -11.692 1.00 60.62 67 ALA A N 1
ATOM 532 C CA . ALA A 1 67 ? 9.733 12.040 -11.490 1.00 60.62 67 ALA A CA 1
ATOM 533 C C . ALA A 1 67 ? 10.263 13.448 -11.182 1.00 60.62 67 ALA A C 1
ATOM 535 O O . ALA A 1 67 ? 9.615 14.416 -11.639 1.00 60.62 67 ALA A O 1
#